Protein AF-A0A149ZVD3-F1 (afdb_monomer_lite)

Structure (mmCIF, N/CA/C/O backbone):
data_AF-A0A149ZVD3-F1
#
_entry.id   AF-A0A149ZVD3-F1
#
loop_
_atom_site.group_PDB
_atom_site.id
_atom_site.type_symbol
_atom_site.label_atom_id
_atom_site.label_alt_id
_atom_site.label_comp_id
_atom_site.label_asym_id
_atom_site.label_entity_id
_atom_site.label_seq_id
_atom_site.pdbx_PDB_ins_code
_atom_site.Cartn_x
_atom_site.Cartn_y
_atom_site.Cartn_z
_atom_site.occupancy
_atom_site.B_iso_or_equiv
_atom_site.auth_seq_id
_atom_site.auth_comp_id
_atom_site.auth_asym_id
_atom_site.auth_atom_id
_atom_site.pdbx_PDB_model_num
ATOM 1 N N . MET A 1 1 ? -7.739 13.309 7.918 1.00 50.03 1 MET A N 1
ATOM 2 C CA . MET A 1 1 ? -7.438 12.586 6.662 1.00 50.03 1 MET A CA 1
ATOM 3 C C . MET A 1 1 ? -6.380 13.305 5.837 1.00 50.03 1 MET A C 1
ATOM 5 O O . MET A 1 1 ? -5.270 12.806 5.816 1.00 50.03 1 MET A O 1
ATOM 9 N N . LEU A 1 2 ? -6.646 14.483 5.256 1.00 46.22 2 LEU A N 1
ATOM 10 C CA . LEU A 1 2 ? -5.664 15.193 4.413 1.00 46.22 2 LEU A CA 1
ATOM 11 C C . LEU A 1 2 ? -4.349 15.542 5.130 1.00 46.22 2 LEU A C 1
ATOM 13 O O . LEU A 1 2 ? -3.290 15.302 4.576 1.00 46.22 2 LEU A O 1
ATOM 17 N N . LEU A 1 3 ? -4.395 16.013 6.383 1.00 47.84 3 LEU A N 1
ATOM 18 C CA . LEU A 1 3 ? -3.178 16.316 7.158 1.00 47.84 3 LEU A CA 1
ATOM 19 C C . LEU A 1 3 ? -2.348 15.072 7.502 1.00 47.84 3 LEU A C 1
ATOM 21 O O . LEU A 1 3 ? -1.127 15.138 7.523 1.00 47.84 3 LEU A O 1
ATOM 25 N N . ALA A 1 4 ? -3.003 13.933 7.737 1.00 51.69 4 ALA A N 1
ATOM 26 C CA . ALA A 1 4 ? -2.318 12.668 7.999 1.00 51.69 4 ALA A CA 1
ATOM 27 C C . ALA A 1 4 ? -1.672 12.112 6.719 1.00 51.69 4 ALA A C 1
ATOM 29 O O . ALA A 1 4 ? -0.552 11.615 6.757 1.00 51.69 4 ALA A O 1
ATOM 30 N N . MET A 1 5 ? -2.350 12.270 5.578 1.00 53.78 5 MET A N 1
ATOM 31 C CA . MET A 1 5 ? -1.817 11.938 4.257 1.00 53.78 5 MET A CA 1
ATOM 32 C C . MET A 1 5 ? -0.625 12.839 3.901 1.00 53.78 5 MET A C 1
ATOM 34 O O . MET A 1 5 ? 0.402 12.347 3.447 1.00 53.78 5 MET A O 1
ATOM 38 N N . LEU A 1 6 ? -0.726 14.142 4.191 1.00 57.00 6 LEU A N 1
ATOM 39 C CA . LEU A 1 6 ? 0.339 15.119 3.966 1.00 57.00 6 LEU A CA 1
ATOM 40 C C . LEU A 1 6 ? 1.548 14.862 4.872 1.00 57.00 6 LEU A C 1
ATOM 42 O O . LEU A 1 6 ? 2.676 14.956 4.410 1.00 57.00 6 LEU A O 1
ATOM 46 N N . ALA A 1 7 ? 1.322 14.485 6.134 1.00 60.44 7 ALA A N 1
ATOM 47 C CA . ALA A 1 7 ? 2.390 14.110 7.055 1.00 60.44 7 ALA A CA 1
ATOM 48 C C . ALA A 1 7 ? 3.099 12.821 6.611 1.00 60.44 7 ALA A C 1
ATOM 50 O O . ALA A 1 7 ? 4.324 12.775 6.611 1.00 60.44 7 ALA A O 1
ATOM 51 N N . GLY A 1 8 ? 2.351 11.803 6.167 1.00 57.84 8 GLY A N 1
ATOM 52 C CA . GLY A 1 8 ? 2.928 10.575 5.612 1.00 57.84 8 GLY A CA 1
ATOM 53 C C . GLY A 1 8 ? 3.767 10.841 4.360 1.00 57.84 8 GLY A C 1
ATOM 54 O O . GLY A 1 8 ? 4.908 10.397 4.279 1.00 57.84 8 GLY A O 1
ATOM 55 N N . MET A 1 9 ? 3.241 11.644 3.431 1.00 61.22 9 MET A N 1
ATOM 56 C CA . MET A 1 9 ? 3.953 12.070 2.222 1.00 61.22 9 MET A CA 1
ATOM 57 C C . MET A 1 9 ? 5.197 12.906 2.552 1.00 61.22 9 MET A C 1
ATOM 59 O O . MET A 1 9 ? 6.252 12.671 1.978 1.00 61.22 9 MET A O 1
ATOM 63 N N . ALA A 1 10 ? 5.112 13.843 3.500 1.00 59.34 10 ALA A N 1
ATOM 64 C CA . ALA A 1 10 ? 6.228 14.711 3.881 1.00 59.34 10 ALA A CA 1
ATOM 65 C C . ALA A 1 10 ? 7.355 13.957 4.602 1.00 59.34 10 ALA A C 1
ATOM 67 O O . ALA A 1 10 ? 8.525 14.269 4.399 1.00 59.34 10 ALA A O 1
ATOM 68 N N . VAL A 1 11 ? 7.019 12.953 5.419 1.00 61.31 11 VAL A N 1
ATOM 69 C CA . VAL A 1 11 ? 8.009 12.113 6.114 1.00 61.31 11 VAL A CA 1
ATOM 70 C C . VAL A 1 11 ? 8.688 11.133 5.154 1.00 61.31 11 VAL A C 1
ATOM 72 O O . VAL A 1 11 ? 9.877 10.866 5.309 1.00 61.31 11 VAL A O 1
ATOM 75 N N . PHE A 1 12 ? 7.973 10.624 4.145 1.00 55.72 12 PHE A N 1
ATOM 76 C CA . PHE A 1 12 ? 8.529 9.675 3.172 1.00 55.72 12 PHE A CA 1
ATOM 77 C C . PHE A 1 12 ? 9.139 10.320 1.917 1.00 55.72 12 PHE A C 1
ATOM 79 O O . PHE A 1 12 ? 9.937 9.669 1.248 1.00 55.72 12 PHE A O 1
ATOM 86 N N . ALA A 1 13 ? 8.851 11.590 1.623 1.00 56.62 13 ALA A N 1
ATOM 87 C CA . ALA A 1 13 ? 9.493 12.354 0.549 1.00 56.62 13 ALA A CA 1
ATOM 88 C C . ALA A 1 13 ? 11.042 12.364 0.598 1.00 56.62 13 ALA A C 1
ATOM 90 O O . ALA A 1 13 ? 11.671 12.193 -0.446 1.00 56.62 13 ALA A O 1
ATOM 91 N N . PRO A 1 14 ? 11.709 12.516 1.761 1.00 55.31 14 PRO A N 1
ATOM 92 C CA . PRO A 1 14 ? 13.167 12.405 1.816 1.00 55.31 14 PRO A CA 1
ATOM 93 C C . PRO A 1 14 ? 13.670 10.969 1.593 1.00 55.31 14 PRO A C 1
ATOM 95 O O . PRO A 1 14 ? 14.780 10.789 1.102 1.00 55.31 14 PRO A O 1
ATOM 98 N N . LEU A 1 15 ? 12.864 9.944 1.901 1.00 54.66 15 LEU A N 1
ATOM 99 C CA . LEU A 1 15 ? 13.218 8.541 1.646 1.00 54.66 15 LEU A CA 1
ATOM 100 C C . LEU A 1 15 ? 13.127 8.189 0.156 1.00 54.66 15 LEU A C 1
ATOM 102 O O . LEU A 1 15 ? 13.979 7.453 -0.337 1.00 54.66 15 LEU A O 1
ATOM 106 N N . SER A 1 16 ? 12.157 8.746 -0.576 1.00 53.53 16 SER A N 1
ATOM 107 C CA . SER A 1 16 ? 12.087 8.595 -2.036 1.00 53.53 16 SER A CA 1
ATOM 108 C C . SER A 1 16 ? 13.225 9.330 -2.748 1.00 53.53 16 SER A C 1
ATOM 110 O O . SER A 1 16 ? 13.743 8.824 -3.737 1.00 53.53 16 SER A O 1
ATOM 112 N N . MET A 1 17 ? 13.686 10.466 -2.210 1.00 57.19 17 MET A N 1
ATOM 113 C CA . MET A 1 17 ? 14.876 11.162 -2.722 1.00 57.19 17 MET A CA 1
ATOM 114 C C . MET A 1 17 ? 16.188 10.401 -2.480 1.00 57.19 17 MET A C 1
ATOM 116 O O . MET A 1 17 ? 17.122 10.544 -3.264 1.00 57.19 17 MET A O 1
ATOM 120 N N . LEU A 1 18 ? 16.272 9.584 -1.424 1.00 57.47 18 LEU A N 1
ATOM 121 C CA . LEU A 1 18 ? 17.473 8.803 -1.100 1.00 57.47 18 LEU A CA 1
ATOM 122 C C . LEU A 1 18 ? 17.636 7.550 -1.976 1.00 57.47 18 LEU A C 1
ATOM 124 O O . LEU A 1 18 ? 18.741 7.034 -2.115 1.00 57.47 18 LEU A O 1
ATOM 128 N N . VAL A 1 19 ? 16.532 7.054 -2.539 1.00 56.50 19 VAL A N 1
ATOM 129 C CA . VAL A 1 19 ? 16.496 5.863 -3.395 1.00 56.50 19 VAL A CA 1
ATOM 130 C C . VAL A 1 19 ? 16.953 6.155 -4.832 1.00 56.50 19 VAL A C 1
ATOM 132 O O . VAL A 1 19 ? 17.442 5.246 -5.498 1.00 56.50 19 VAL A O 1
ATOM 135 N N . GLY A 1 20 ? 16.912 7.420 -5.263 1.00 51.06 20 GLY A N 1
ATOM 136 C CA . GLY A 1 20 ? 17.352 7.851 -6.593 1.00 51.06 20 GLY A CA 1
ATOM 137 C C . GLY A 1 20 ? 16.368 7.477 -7.709 1.00 51.06 20 GLY A C 1
ATOM 138 O O . GLY A 1 20 ? 15.630 6.496 -7.606 1.00 51.06 20 GLY A O 1
ATOM 139 N N . ASP A 1 21 ? 16.359 8.263 -8.790 1.00 56.59 21 ASP A N 1
ATOM 140 C CA . ASP A 1 21 ? 15.480 8.045 -9.955 1.00 56.59 21 ASP A CA 1
ATOM 141 C C . ASP A 1 21 ? 15.788 6.732 -10.711 1.00 56.59 21 ASP A C 1
ATOM 143 O O . ASP A 1 21 ? 14.945 6.234 -11.453 1.00 56.59 21 ASP A O 1
ATOM 147 N N . ASP A 1 22 ? 16.966 6.139 -10.485 1.00 53.47 22 ASP A N 1
ATOM 148 C CA . ASP A 1 22 ? 17.412 4.872 -11.089 1.00 53.47 22 ASP A CA 1
ATOM 149 C C . ASP A 1 22 ? 16.895 3.615 -10.368 1.00 53.47 22 ASP A C 1
ATOM 151 O O . ASP A 1 22 ? 17.178 2.485 -10.779 1.00 53.47 22 ASP A O 1
ATOM 155 N N . ALA A 1 23 ? 16.162 3.771 -9.265 1.00 58.62 23 ALA A N 1
ATOM 156 C CA . ALA A 1 23 ? 15.634 2.625 -8.548 1.00 58.62 23 ALA A CA 1
ATOM 157 C C . ALA A 1 23 ? 14.587 1.884 -9.380 1.00 58.62 23 ALA A C 1
ATOM 159 O O . ALA A 1 23 ? 13.639 2.477 -9.898 1.00 58.62 23 ALA A O 1
ATOM 160 N N . HIS A 1 24 ? 14.736 0.559 -9.456 1.00 66.94 24 HIS A N 1
ATOM 161 C CA . HIS A 1 24 ? 13.780 -0.317 -10.122 1.00 66.94 24 HIS A CA 1
ATOM 162 C C . HIS A 1 24 ? 12.345 0.023 -9.697 1.00 66.94 24 HIS A C 1
ATOM 164 O O . HIS A 1 24 ? 12.071 0.220 -8.512 1.00 66.94 24 HIS A O 1
ATOM 170 N N . VAL A 1 25 ? 11.428 0.053 -10.669 1.00 69.38 25 VAL A N 1
ATOM 171 C CA . VAL A 1 25 ? 9.986 0.342 -10.513 1.00 69.38 25 VAL A CA 1
ATOM 172 C C . VAL A 1 25 ? 9.360 -0.328 -9.282 1.00 69.38 25 VAL A C 1
ATOM 174 O O . VAL A 1 25 ? 8.495 0.245 -8.625 1.00 69.38 25 VAL A O 1
ATOM 177 N N . GLU A 1 26 ? 9.835 -1.520 -8.934 1.00 67.19 26 GLU A N 1
ATOM 178 C CA . GLU A 1 26 ? 9.428 -2.297 -7.763 1.00 67.19 26 GLU A CA 1
ATOM 179 C C . GLU A 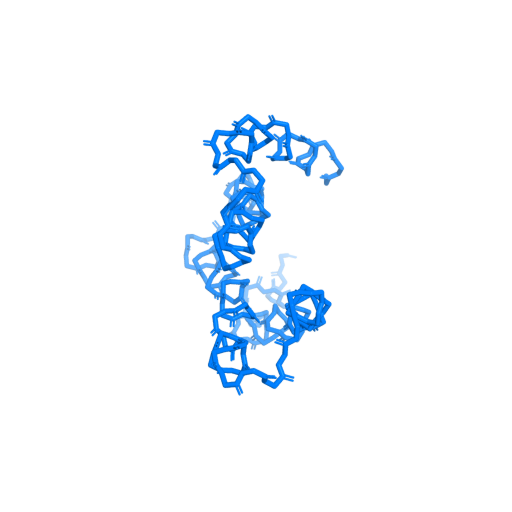1 26 ? 9.733 -1.590 -6.436 1.00 67.19 26 GLU A C 1
ATOM 181 O O . GLU A 1 26 ? 8.877 -1.522 -5.556 1.00 67.19 26 GLU A O 1
ATOM 186 N N . VAL A 1 27 ? 10.929 -1.016 -6.294 1.00 71.06 27 VAL A N 1
ATOM 187 C CA . VAL A 1 27 ? 11.358 -0.286 -5.092 1.00 71.06 27 VAL A CA 1
ATOM 188 C C . VAL A 1 27 ? 10.518 0.975 -4.921 1.00 71.06 27 VAL A C 1
ATOM 190 O O . VAL A 1 27 ? 10.066 1.275 -3.816 1.00 71.06 27 VAL A O 1
ATOM 193 N N . HIS A 1 28 ? 10.253 1.679 -6.023 1.00 70.81 28 HIS A N 1
ATOM 194 C CA . HIS A 1 28 ? 9.407 2.868 -6.017 1.00 70.81 28 HIS A CA 1
ATOM 195 C C . HIS A 1 28 ? 7.959 2.526 -5.629 1.00 70.81 28 HIS A C 1
ATOM 197 O O . HIS A 1 28 ? 7.367 3.196 -4.780 1.00 70.81 28 HIS A O 1
ATOM 203 N N . ALA A 1 29 ? 7.414 1.434 -6.177 1.00 70.06 29 ALA A N 1
ATOM 204 C CA . ALA A 1 29 ? 6.084 0.936 -5.836 1.00 70.06 29 ALA A CA 1
ATOM 205 C C . ALA A 1 29 ? 5.982 0.513 -4.359 1.00 70.06 29 ALA A C 1
ATOM 207 O O . ALA A 1 29 ? 5.013 0.865 -3.685 1.00 70.06 29 ALA A O 1
ATOM 208 N N . LEU A 1 30 ? 6.990 -0.185 -3.824 1.00 73.12 30 LEU A N 1
ATOM 209 C CA . LEU A 1 30 ? 7.021 -0.599 -2.418 1.00 73.12 30 LEU A CA 1
ATOM 210 C C . LEU A 1 30 ? 7.168 0.584 -1.463 1.00 73.12 30 LEU A C 1
ATOM 212 O O . LEU A 1 30 ? 6.492 0.614 -0.436 1.00 73.12 30 LEU A O 1
ATOM 216 N N . LEU A 1 31 ? 8.003 1.576 -1.780 1.00 76.50 31 LEU A N 1
ATOM 217 C CA . LEU A 1 31 ? 8.124 2.792 -0.970 1.00 76.50 31 LEU A CA 1
ATOM 218 C C . LEU A 1 31 ? 6.802 3.556 -0.896 1.00 76.50 31 LEU A C 1
ATOM 220 O O . LEU A 1 31 ? 6.376 3.949 0.191 1.00 76.50 31 LEU A O 1
ATOM 224 N N . MET A 1 32 ? 6.130 3.712 -2.036 1.00 73.00 32 MET A N 1
ATOM 225 C CA . MET A 1 32 ? 4.789 4.292 -2.126 1.00 73.00 32 MET A CA 1
ATOM 226 C C . MET A 1 32 ? 3.764 3.503 -1.304 1.00 73.00 32 MET A C 1
ATOM 228 O O . MET A 1 32 ? 3.038 4.074 -0.490 1.00 73.00 32 MET A O 1
ATOM 232 N N . ALA A 1 33 ? 3.717 2.179 -1.468 1.00 74.38 33 ALA A N 1
ATOM 233 C CA . ALA A 1 33 ? 2.818 1.327 -0.696 1.00 74.38 33 ALA A CA 1
ATOM 234 C C . ALA A 1 33 ? 3.100 1.436 0.812 1.00 74.38 33 ALA A C 1
ATOM 236 O O . ALA A 1 33 ? 2.173 1.518 1.620 1.00 74.38 33 ALA A O 1
ATOM 237 N N . THR A 1 34 ? 4.375 1.508 1.200 1.00 75.81 34 THR A N 1
ATOM 238 C CA . THR A 1 34 ? 4.806 1.644 2.597 1.00 75.81 34 THR A CA 1
ATOM 239 C C . THR A 1 34 ? 4.384 2.974 3.196 1.00 75.81 34 THR A C 1
ATOM 241 O O . THR A 1 34 ? 3.836 2.985 4.296 1.00 75.81 34 THR A O 1
ATOM 244 N N . SER A 1 35 ? 4.597 4.088 2.494 1.00 74.44 35 SER A N 1
ATOM 245 C CA . SER A 1 35 ? 4.255 5.420 3.001 1.00 74.44 35 SER A CA 1
ATOM 246 C C . SER A 1 35 ? 2.746 5.569 3.217 1.00 74.44 35 SER A C 1
ATOM 248 O O . SER A 1 35 ? 2.306 6.042 4.271 1.00 74.44 35 SER A O 1
ATOM 250 N N . MET A 1 36 ? 1.940 5.066 2.275 1.00 72.19 36 MET A N 1
ATOM 251 C CA . MET A 1 36 ? 0.481 5.029 2.394 1.00 72.19 36 MET A CA 1
ATOM 252 C C . MET A 1 36 ? 0.021 4.119 3.540 1.00 72.19 36 MET A C 1
ATOM 254 O O . MET A 1 36 ? -0.810 4.520 4.361 1.00 72.19 36 MET A O 1
ATOM 258 N N . THR A 1 37 ? 0.594 2.917 3.639 1.00 75.62 37 THR A N 1
ATOM 259 C CA . THR A 1 37 ? 0.263 1.948 4.695 1.00 75.62 37 THR A CA 1
ATOM 260 C C . THR A 1 37 ? 0.639 2.475 6.078 1.00 75.62 37 THR A C 1
ATOM 262 O O . THR A 1 37 ? -0.141 2.332 7.020 1.00 75.62 37 THR A O 1
ATOM 265 N N . ALA A 1 38 ? 1.791 3.136 6.213 1.00 76.19 38 ALA A N 1
ATOM 266 C CA . ALA A 1 38 ? 2.254 3.725 7.466 1.00 76.19 38 ALA A CA 1
ATOM 267 C C . ALA A 1 38 ? 1.320 4.846 7.940 1.00 76.19 38 ALA A C 1
ATOM 269 O O . ALA A 1 38 ? 0.933 4.869 9.109 1.00 76.19 38 ALA A O 1
ATOM 270 N N . GLY A 1 39 ? 0.887 5.730 7.031 1.00 75.56 39 GLY A N 1
ATOM 271 C CA . GLY A 1 39 ? -0.090 6.776 7.343 1.00 75.56 39 GLY A CA 1
ATOM 272 C C . GLY A 1 39 ? -1.429 6.206 7.824 1.00 75.56 39 GLY A C 1
ATOM 273 O O . GLY A 1 39 ? -1.972 6.654 8.837 1.00 75.56 39 GLY A O 1
ATOM 274 N N . MET A 1 40 ? -1.936 5.173 7.145 1.00 76.19 40 MET A N 1
ATOM 275 C CA . MET A 1 40 ? -3.174 4.486 7.535 1.00 76.19 40 MET A CA 1
ATOM 276 C C . MET A 1 40 ? -3.038 3.737 8.864 1.00 76.19 40 MET A C 1
ATOM 278 O O . MET A 1 40 ? -3.920 3.82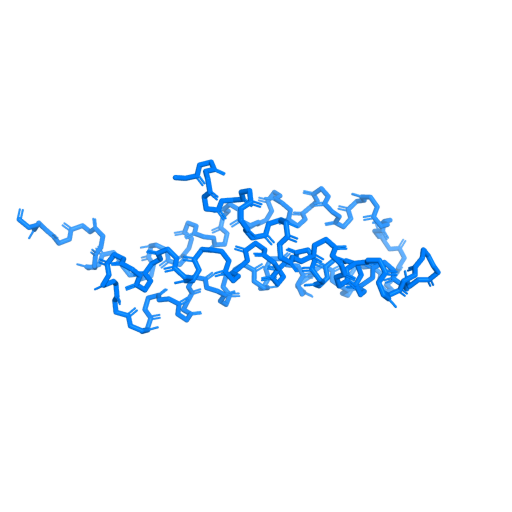7 9.717 1.00 76.19 40 MET A O 1
ATOM 282 N N . THR A 1 41 ? -1.912 3.059 9.075 1.00 77.38 41 THR A N 1
ATOM 283 C CA . THR A 1 41 ? -1.578 2.359 10.321 1.00 77.38 41 THR A CA 1
ATOM 284 C C . THR A 1 41 ? -1.534 3.319 11.502 1.00 77.38 41 THR A C 1
ATOM 286 O O . THR A 1 41 ? -2.201 3.085 12.508 1.00 77.38 41 THR A O 1
ATOM 289 N N . ALA A 1 42 ? -0.821 4.439 11.364 1.00 78.38 42 ALA A N 1
ATOM 290 C CA . ALA A 1 42 ? -0.736 5.465 12.398 1.00 78.38 42 ALA A CA 1
ATOM 291 C C . ALA A 1 42 ? -2.115 6.060 12.726 1.00 78.38 42 ALA A C 1
ATOM 293 O O . ALA A 1 42 ? -2.451 6.273 13.891 1.00 78.38 42 ALA A O 1
ATOM 294 N N . TRP A 1 43 ? -2.950 6.280 11.707 1.00 77.12 43 TRP A N 1
ATOM 295 C CA . TRP A 1 43 ? -4.310 6.778 11.892 1.00 77.12 43 TRP A CA 1
ATOM 296 C C . TRP A 1 43 ? -5.217 5.780 12.624 1.00 77.12 43 TRP A C 1
ATOM 298 O O . TRP A 1 43 ? -5.942 6.165 13.544 1.00 77.12 43 TRP A O 1
ATOM 308 N N . MET A 1 44 ? -5.171 4.500 12.252 1.00 76.56 44 MET A N 1
ATOM 309 C CA . MET A 1 44 ? -5.941 3.449 12.922 1.00 76.56 44 MET A CA 1
ATOM 310 C C . MET A 1 44 ? -5.469 3.224 14.364 1.00 76.56 44 MET A C 1
ATOM 312 O O . MET A 1 44 ? -6.305 3.088 15.260 1.00 76.56 44 MET A O 1
ATOM 316 N N . ALA A 1 45 ? -4.155 3.274 14.604 1.00 80.19 45 ALA A N 1
ATOM 317 C CA . ALA A 1 45 ? -3.576 3.221 15.943 1.00 80.19 45 ALA A CA 1
ATOM 318 C C . ALA A 1 45 ? -4.059 4.398 16.804 1.00 80.19 45 ALA A C 1
ATOM 320 O O . ALA A 1 45 ? -4.493 4.201 17.939 1.00 80.19 45 ALA A O 1
ATOM 321 N N . TRP A 1 46 ? -4.082 5.615 16.248 1.00 83.88 46 TRP A N 1
ATOM 322 C CA . TRP A 1 46 ? -4.611 6.785 16.951 1.00 83.88 46 TRP A CA 1
ATOM 323 C C . TRP A 1 46 ? -6.112 6.655 17.260 1.00 83.88 46 TRP A C 1
ATOM 325 O O . TRP A 1 46 ? -6.559 7.014 18.348 1.00 83.88 46 TRP A O 1
ATOM 335 N N . ARG A 1 47 ? -6.893 6.060 16.352 1.00 80.19 47 ARG A N 1
ATOM 336 C CA . ARG A 1 47 ? -8.314 5.737 16.571 1.00 80.19 47 ARG A CA 1
ATOM 337 C C . ARG A 1 47 ? -8.554 4.522 17.470 1.00 80.19 47 ARG A C 1
ATOM 339 O O . ARG A 1 47 ? -9.703 4.116 17.618 1.00 80.19 47 ARG A O 1
ATOM 346 N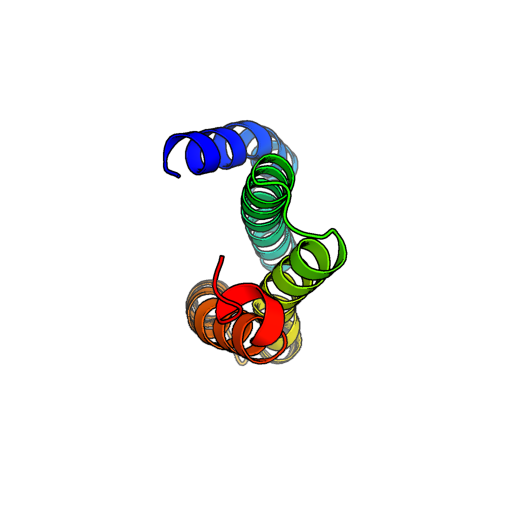 N . ARG A 1 48 ? -7.502 3.946 18.060 1.00 83.31 48 ARG A N 1
ATOM 347 C CA . ARG A 1 48 ? -7.553 2.765 18.933 1.00 83.31 48 ARG A CA 1
ATOM 348 C C . ARG A 1 48 ? -8.239 1.550 18.297 1.00 83.31 48 ARG A C 1
ATOM 350 O O . ARG A 1 48 ? -8.891 0.784 19.000 1.00 83.31 48 ARG A O 1
ATOM 357 N N . HIS A 1 49 ? -8.085 1.367 16.983 1.00 76.88 49 HIS A N 1
ATOM 358 C CA . HIS A 1 49 ? -8.433 0.090 16.356 1.00 76.88 49 HIS A CA 1
ATOM 359 C C . HIS A 1 49 ? -7.549 -1.026 16.923 1.00 76.88 49 HIS A C 1
ATOM 361 O O . HIS A 1 49 ? -6.433 -0.775 17.387 1.00 76.88 49 HIS A O 1
ATOM 367 N N . SER A 1 50 ? -8.045 -2.262 16.894 1.00 81.62 50 SER A N 1
ATOM 368 C CA . SER A 1 50 ? -7.271 -3.405 17.361 1.00 81.62 50 SER A CA 1
ATOM 369 C C . SER A 1 50 ? -6.030 -3.606 16.477 1.00 81.62 50 SER A C 1
ATOM 371 O O . SER A 1 50 ? -6.072 -3.427 15.259 1.00 81.62 50 SER A O 1
ATOM 373 N N . TRP A 1 51 ? -4.898 -3.978 17.084 1.00 79.38 51 TRP A N 1
ATOM 374 C CA . TRP A 1 51 ? -3.672 -4.318 16.345 1.00 79.38 51 TRP A CA 1
ATOM 375 C C . TRP A 1 51 ? -3.900 -5.341 15.222 1.00 79.38 51 TRP A C 1
ATOM 377 O O . TRP A 1 51 ? -3.331 -5.166 14.144 1.00 79.38 51 TRP A O 1
ATOM 387 N N . PRO A 1 52 ? -4.757 -6.361 15.412 1.00 79.50 52 PRO A N 1
ATOM 388 C CA . PRO A 1 52 ? -5.103 -7.278 14.338 1.00 79.50 52 PRO A CA 1
ATOM 389 C C . PRO A 1 52 ? -5.810 -6.601 13.142 1.00 79.50 52 PRO A C 1
ATOM 391 O O . PRO A 1 52 ? -5.489 -6.923 12.001 1.00 79.50 52 PRO A O 1
ATOM 394 N N . ALA A 1 53 ? -6.683 -5.609 13.363 1.00 73.38 53 ALA A N 1
ATOM 395 C CA . ALA A 1 53 ? -7.333 -4.859 12.277 1.00 73.38 53 ALA A CA 1
ATOM 396 C C . ALA A 1 53 ? -6.333 -4.007 11.487 1.00 73.38 53 ALA A C 1
ATOM 398 O O . ALA A 1 53 ? -6.392 -3.917 10.261 1.00 73.38 53 ALA A O 1
ATOM 399 N N . ILE A 1 54 ? -5.379 -3.409 12.202 1.00 79.94 54 ILE A N 1
ATOM 400 C CA . ILE A 1 54 ? -4.288 -2.634 11.609 1.00 79.94 54 ILE A CA 1
ATOM 401 C C . ILE A 1 54 ? -3.418 -3.529 10.720 1.00 79.94 54 ILE A C 1
ATOM 403 O O . ILE A 1 54 ? -3.121 -3.160 9.583 1.00 79.94 54 ILE A O 1
ATOM 407 N N . ALA A 1 55 ? -3.035 -4.706 11.224 1.00 77.62 55 ALA A N 1
ATOM 408 C CA . ALA A 1 55 ? -2.201 -5.655 10.496 1.00 77.62 55 ALA A CA 1
ATOM 409 C C . ALA A 1 55 ? -2.894 -6.181 9.232 1.00 77.62 55 ALA A C 1
ATOM 411 O O . ALA A 1 55 ? -2.275 -6.211 8.173 1.00 77.62 55 ALA A O 1
ATOM 412 N N . GLU A 1 56 ? -4.177 -6.540 9.309 1.00 77.19 56 GLU A N 1
ATOM 413 C CA . GLU A 1 56 ? -4.935 -7.022 8.148 1.00 77.19 56 GLU A CA 1
ATOM 414 C C . GLU A 1 56 ? -5.113 -5.952 7.074 1.00 77.19 56 GLU A C 1
ATOM 416 O O . GLU A 1 56 ? -4.948 -6.234 5.887 1.00 77.19 56 GLU A O 1
ATOM 421 N N . MET A 1 57 ? -5.395 -4.712 7.477 1.00 77.44 57 MET A N 1
ATOM 422 C CA . MET A 1 57 ? -5.508 -3.603 6.536 1.00 77.44 57 MET A CA 1
ATOM 423 C C . MET A 1 57 ? -4.166 -3.317 5.851 1.00 77.44 57 MET A C 1
ATOM 425 O O . MET A 1 57 ? -4.119 -3.147 4.634 1.00 77.44 57 MET A O 1
ATOM 429 N N . GLY A 1 58 ? -3.061 -3.323 6.605 1.00 78.69 58 GLY A N 1
ATOM 430 C CA . GLY A 1 58 ? -1.726 -3.173 6.028 1.00 78.69 58 GLY A CA 1
ATOM 431 C C . GLY A 1 58 ? -1.349 -4.327 5.096 1.00 78.69 58 GLY A C 1
ATOM 432 O O . GLY A 1 58 ? -0.801 -4.093 4.019 1.00 78.69 58 GLY A O 1
ATOM 433 N N . LEU A 1 59 ? -1.713 -5.560 5.458 1.00 79.62 59 LEU A N 1
ATOM 434 C CA . LEU A 1 59 ? -1.502 -6.742 4.625 1.00 79.62 59 LEU A CA 1
ATOM 435 C C . LEU A 1 59 ? -2.280 -6.642 3.307 1.00 79.62 59 LEU A C 1
ATOM 437 O O . LEU A 1 59 ? -1.720 -6.926 2.253 1.00 79.62 59 LEU A O 1
ATOM 441 N N . ALA A 1 60 ? -3.541 -6.205 3.347 1.00 80.38 60 ALA A N 1
ATOM 442 C CA . ALA A 1 60 ? -4.370 -6.026 2.157 1.00 80.38 60 ALA A CA 1
ATOM 443 C C . ALA A 1 60 ? -3.792 -4.970 1.202 1.00 80.38 60 ALA A C 1
ATOM 445 O O . ALA A 1 60 ? -3.763 -5.183 -0.011 1.00 80.38 60 ALA A O 1
ATOM 446 N N . MET A 1 61 ? -3.282 -3.862 1.749 1.00 79.00 61 MET A N 1
ATOM 447 C CA . MET A 1 61 ? -2.621 -2.815 0.964 1.00 79.00 61 MET A CA 1
ATOM 448 C C . MET A 1 61 ? -1.334 -3.322 0.301 1.00 79.00 61 MET A C 1
ATOM 450 O O . MET A 1 61 ? -1.105 -3.048 -0.874 1.00 79.00 61 MET A O 1
ATOM 454 N N . TYR A 1 62 ? -0.522 -4.106 1.012 1.00 77.75 62 TYR A N 1
ATOM 455 C CA . TYR A 1 62 ? 0.691 -4.707 0.450 1.00 77.75 62 TYR A CA 1
ATOM 456 C C . TYR A 1 62 ? 0.387 -5.788 -0.597 1.00 77.75 62 TYR A C 1
ATOM 458 O O . TYR A 1 62 ? 1.002 -5.811 -1.665 1.00 77.75 62 TYR A O 1
ATOM 466 N N . LEU A 1 63 ? -0.591 -6.661 -0.330 1.00 79.12 63 LEU A N 1
ATOM 467 C CA . LEU A 1 63 ? -1.003 -7.733 -1.242 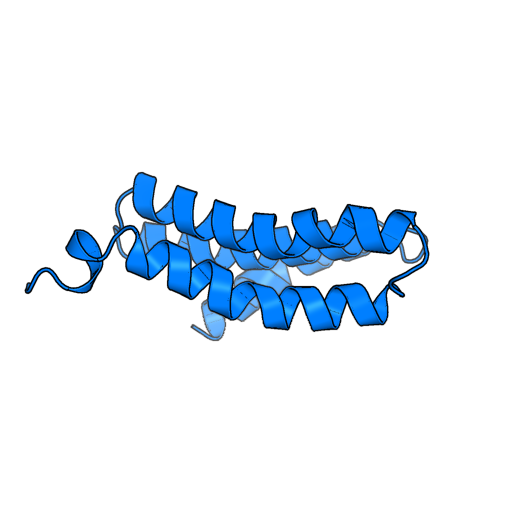1.00 79.12 63 LEU A CA 1
ATOM 468 C C . LEU A 1 63 ? -1.461 -7.199 -2.601 1.00 79.12 63 LEU A C 1
ATOM 470 O O . LEU A 1 63 ? -1.151 -7.812 -3.622 1.00 79.12 63 LEU A O 1
ATOM 474 N N . ALA A 1 64 ? -2.140 -6.049 -2.625 1.00 79.75 64 ALA A N 1
ATOM 475 C CA . ALA A 1 64 ? -2.593 -5.409 -3.858 1.00 79.75 64 ALA A CA 1
ATOM 476 C C . ALA A 1 64 ? -1.448 -5.110 -4.844 1.00 79.75 64 ALA A C 1
ATOM 478 O O . ALA A 1 64 ? -1.654 -5.186 -6.053 1.00 79.75 64 ALA A O 1
ATOM 479 N N . PHE A 1 65 ? -0.244 -4.823 -4.340 1.00 75.50 65 PHE A N 1
ATOM 480 C CA . PHE A 1 65 ? 0.943 -4.577 -5.162 1.00 75.50 65 PHE A CA 1
ATOM 481 C C . PHE A 1 65 ? 1.773 -5.844 -5.391 1.00 75.50 65 PHE A C 1
ATOM 483 O O . PHE A 1 65 ? 2.194 -6.101 -6.516 1.00 75.50 65 PHE A O 1
ATOM 490 N N . VAL A 1 66 ? 1.960 -6.679 -4.362 1.00 80.44 66 VAL A N 1
ATOM 491 C CA . VAL A 1 66 ? 2.781 -7.902 -4.455 1.00 80.44 66 VAL A CA 1
ATOM 492 C C . VAL A 1 66 ? 2.221 -8.895 -5.481 1.00 80.44 66 VAL A C 1
ATOM 494 O O . VAL A 1 66 ? 2.987 -9.514 -6.216 1.00 80.44 66 VAL A O 1
ATOM 497 N N . VAL A 1 67 ? 0.894 -9.015 -5.599 1.00 82.50 67 VAL A N 1
ATOM 498 C CA . VAL A 1 67 ? 0.245 -9.893 -6.596 1.00 82.50 67 VAL A CA 1
ATOM 499 C C . VAL A 1 67 ? 0.512 -9.440 -8.041 1.00 82.50 67 VAL A C 1
ATOM 501 O O . VAL A 1 67 ? 0.422 -10.248 -8.965 1.00 82.50 67 VAL A O 1
ATOM 504 N N . LEU A 1 68 ? 0.887 -8.174 -8.252 1.00 78.00 68 LEU A N 1
ATOM 505 C CA . LEU A 1 68 ? 1.168 -7.609 -9.574 1.00 78.00 68 LEU A CA 1
ATOM 506 C C . LEU A 1 68 ? 2.649 -7.693 -9.982 1.00 78.00 68 LEU A C 1
ATOM 508 O O . LEU A 1 68 ? 2.970 -7.424 -11.140 1.00 78.00 68 LEU A O 1
ATOM 512 N N . PHE A 1 69 ? 3.544 -8.134 -9.090 1.00 77.56 69 PHE A N 1
ATOM 513 C CA . PHE A 1 69 ? 4.964 -8.332 -9.412 1.00 77.56 69 PHE A CA 1
ATOM 514 C C . PHE A 1 69 ? 5.227 -9.499 -10.372 1.00 77.56 69 PHE A C 1
ATOM 516 O O . PHE A 1 69 ? 5.986 -9.304 -11.318 1.00 77.56 69 PHE A O 1
ATOM 523 N N . PRO A 1 70 ? 4.582 -10.678 -10.250 1.00 82.81 70 PRO A N 1
ATOM 524 C CA . PRO A 1 70 ? 4.766 -11.735 -11.242 1.00 82.81 70 PRO A CA 1
ATOM 525 C C . PRO A 1 70 ? 4.376 -11.304 -12.675 1.00 82.81 70 PRO A C 1
ATOM 527 O O . PRO A 1 70 ? 5.166 -11.547 -13.587 1.00 82.81 70 PRO A O 1
ATOM 530 N N . PRO A 1 71 ? 3.239 -10.609 -12.916 1.00 78.88 71 PRO A N 1
ATOM 531 C CA . PRO A 1 71 ? 2.935 -10.007 -14.220 1.00 78.88 71 PRO A CA 1
ATOM 532 C C . PRO A 1 71 ? 3.981 -9.001 -14.720 1.00 78.88 71 PRO A C 1
ATOM 534 O O . PRO A 1 71 ? 4.279 -8.980 -15.915 1.00 78.88 71 PRO A O 1
ATOM 537 N N . LEU A 1 72 ? 4.543 -8.183 -13.822 1.00 79.38 72 LEU A N 1
ATOM 538 C CA . LEU A 1 72 ? 5.614 -7.234 -14.143 1.00 79.38 72 LEU A CA 1
ATOM 539 C C . LEU A 1 72 ? 6.884 -7.968 -14.604 1.00 79.38 72 LEU A C 1
ATOM 541 O O . LEU A 1 72 ? 7.426 -7.641 -15.655 1.00 79.38 72 LEU A O 1
ATOM 545 N N . TRP A 1 73 ? 7.322 -9.001 -13.875 1.00 80.56 73 TRP A N 1
ATOM 546 C CA . TRP A 1 73 ? 8.505 -9.803 -14.225 1.00 80.56 73 TRP A CA 1
ATOM 547 C C . TRP A 1 73 ? 8.354 -10.557 -15.545 1.00 80.56 73 TRP A C 1
ATOM 549 O O . TRP A 1 73 ? 9.325 -10.738 -16.274 1.00 80.56 73 TRP A O 1
ATOM 559 N N . LEU A 1 74 ? 7.129 -10.971 -15.871 1.00 84.00 74 LEU A N 1
ATOM 560 C CA . LEU A 1 74 ? 6.798 -11.600 -17.149 1.00 84.00 74 LEU A CA 1
ATOM 561 C C . LEU A 1 74 ? 6.737 -10.595 -18.315 1.00 84.00 74 LEU A C 1
ATOM 563 O O . LEU A 1 74 ? 6.489 -11.001 -19.449 1.00 84.00 74 LEU A O 1
ATOM 567 N N . GLY A 1 75 ? 6.933 -9.296 -18.055 1.00 79.12 75 GLY A N 1
ATOM 568 C CA . GLY A 1 75 ? 6.844 -8.231 -19.057 1.00 79.12 75 GLY A CA 1
ATOM 569 C C . GLY A 1 75 ? 5.420 -7.964 -19.552 1.00 79.12 75 GLY A C 1
ATOM 570 O O . GLY A 1 75 ? 5.236 -7.267 -20.547 1.00 79.12 75 GLY A O 1
ATOM 571 N N . LEU A 1 76 ? 4.405 -8.515 -18.876 1.00 79.88 76 LEU A N 1
ATOM 572 C CA . LEU A 1 76 ? 2.988 -8.338 -19.214 1.00 79.88 76 LEU A CA 1
ATOM 573 C C . LEU A 1 76 ? 2.439 -6.998 -18.709 1.00 79.88 76 LEU A C 1
ATOM 575 O O . LEU A 1 76 ? 1.373 -6.561 -19.142 1.00 79.88 76 LEU A O 1
ATOM 579 N N . LEU A 1 77 ? 3.153 -6.363 -17.780 1.00 78.44 77 LEU A N 1
ATOM 580 C CA . LEU A 1 77 ? 2.778 -5.110 -17.144 1.00 78.44 77 LEU A CA 1
ATOM 581 C C . LEU A 1 77 ? 3.923 -4.102 -17.280 1.00 78.44 77 LEU A C 1
ATOM 583 O O . LEU A 1 77 ? 5.074 -4.434 -17.017 1.00 78.44 77 LEU A O 1
ATOM 587 N N . SER A 1 78 ? 3.615 -2.866 -17.667 1.00 79.00 78 SER A N 1
ATOM 588 C CA . SER A 1 78 ? 4.555 -1.745 -17.559 1.00 79.00 78 SER A CA 1
ATOM 589 C C . SER A 1 78 ? 4.559 -1.186 -16.132 1.00 79.00 78 SER A C 1
ATOM 591 O O . SER A 1 78 ? 3.624 -1.429 -15.368 1.00 79.00 78 SER A O 1
ATOM 593 N N . GLY A 1 79 ? 5.576 -0.397 -15.766 1.00 72.88 79 GLY A N 1
ATOM 594 C CA . GLY A 1 79 ? 5.615 0.275 -14.459 1.00 72.88 79 GLY A CA 1
ATOM 595 C C . GLY A 1 79 ? 4.395 1.168 -14.205 1.00 72.88 79 GLY A C 1
ATOM 596 O O . GLY A 1 79 ? 3.795 1.103 -13.135 1.00 72.88 79 GLY A O 1
ATOM 597 N N . ASP A 1 80 ? 3.940 1.906 -15.219 1.00 75.25 80 ASP A N 1
ATOM 598 C CA . ASP A 1 80 ? 2.707 2.701 -15.125 1.00 75.25 80 ASP A CA 1
ATOM 599 C C . ASP A 1 80 ? 1.459 1.817 -14.970 1.00 75.25 80 ASP A C 1
ATOM 601 O O . ASP A 1 80 ? 0.549 2.128 -14.197 1.00 75.25 80 ASP A O 1
ATOM 605 N N . GLY A 1 81 ? 1.433 0.671 -15.661 1.00 78.06 81 GLY A N 1
ATOM 606 C CA . GLY A 1 81 ? 0.371 -0.326 -15.539 1.00 78.06 81 GLY A CA 1
ATOM 607 C C . GLY A 1 81 ? 0.306 -0.948 -14.143 1.00 78.06 81 GLY A C 1
ATOM 608 O O . GLY A 1 81 ? -0.787 -1.107 -13.605 1.00 78.06 81 GLY A O 1
ATOM 609 N N . LEU A 1 82 ? 1.459 -1.229 -13.527 1.00 76.62 82 LEU A N 1
ATOM 610 C CA . LEU A 1 82 ? 1.579 -1.692 -12.140 1.00 76.62 82 LEU A CA 1
ATOM 611 C C . LEU A 1 82 ? 0.976 -0.682 -11.170 1.00 76.62 82 LEU A C 1
ATOM 613 O O . LEU A 1 82 ? 0.201 -1.054 -10.291 1.00 76.62 82 LEU A O 1
ATOM 617 N N . MET A 1 83 ? 1.304 0.595 -11.349 1.00 75.12 83 MET A N 1
ATOM 618 C CA . MET A 1 83 ? 0.819 1.661 -10.481 1.00 75.12 83 MET A CA 1
ATOM 619 C C . MET A 1 83 ? -0.699 1.802 -10.571 1.00 75.12 83 MET A C 1
ATOM 621 O O . MET A 1 83 ? -1.371 1.827 -9.538 1.00 75.12 83 MET A O 1
ATOM 625 N N . LEU A 1 84 ? -1.256 1.839 -11.784 1.00 79.88 84 LEU A N 1
ATOM 626 C CA . LEU A 1 84 ? -2.702 1.939 -11.978 1.00 79.88 84 LEU A CA 1
ATOM 627 C C . LEU A 1 84 ? -3.422 0.693 -11.444 1.00 79.88 84 LEU A C 1
ATOM 629 O O . LEU A 1 84 ? -4.375 0.808 -10.673 1.00 79.88 84 LEU A O 1
ATOM 633 N N . ALA A 1 85 ? -2.946 -0.497 -11.817 1.00 78.94 85 ALA A N 1
ATOM 634 C CA . ALA A 1 85 ? -3.545 -1.757 -11.401 1.00 78.94 85 ALA A CA 1
ATOM 635 C C . ALA A 1 85 ? -3.478 -1.933 -9.882 1.00 78.94 85 ALA A C 1
ATOM 637 O O . ALA A 1 85 ? -4.476 -2.330 -9.293 1.00 78.94 85 ALA A O 1
ATOM 638 N N . GLY A 1 86 ? -2.363 -1.573 -9.239 1.00 78.38 86 GLY A N 1
ATOM 639 C CA . GLY A 1 86 ? -2.198 -1.655 -7.787 1.00 78.38 86 GLY A CA 1
ATOM 640 C C . GLY A 1 86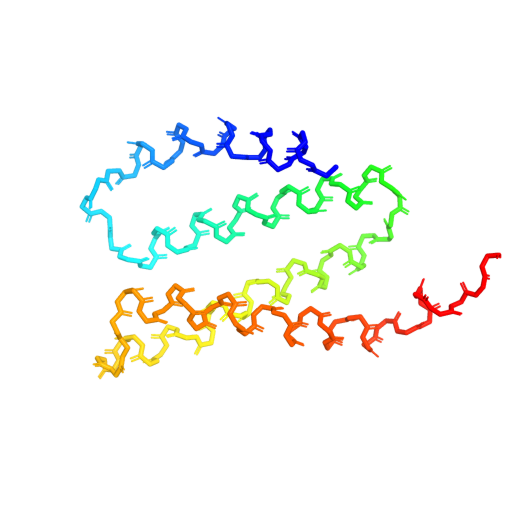 ? -3.217 -0.797 -7.047 1.00 78.38 86 GLY A C 1
ATOM 641 O O . GLY A 1 86 ? -3.869 -1.281 -6.126 1.00 78.38 86 GLY A O 1
ATOM 642 N N . HIS A 1 87 ? -3.455 0.436 -7.505 1.00 79.19 87 HIS A N 1
ATOM 643 C CA . HIS A 1 87 ? -4.487 1.305 -6.927 1.00 79.19 87 HIS A CA 1
ATOM 644 C C . HIS A 1 87 ? -5.898 0.745 -7.125 1.00 79.19 87 HIS A C 1
ATOM 646 O O . HIS A 1 87 ? -6.711 0.773 -6.198 1.00 79.19 87 HIS A O 1
ATOM 652 N N . VAL A 1 88 ? -6.188 0.209 -8.313 1.00 82.62 88 VAL A N 1
ATOM 653 C CA . VAL A 1 88 ? -7.486 -0.409 -8.605 1.00 82.62 88 VAL A CA 1
ATOM 654 C C . VAL A 1 88 ? -7.693 -1.672 -7.770 1.00 82.62 88 VAL A C 1
ATOM 656 O O . VAL A 1 88 ? -8.802 -1.873 -7.288 1.00 82.62 88 VAL A O 1
ATOM 659 N N . LEU A 1 89 ? -6.653 -2.487 -7.554 1.00 78.44 89 LEU A N 1
ATOM 660 C CA . LEU A 1 89 ? -6.703 -3.709 -6.741 1.00 78.44 89 LEU A CA 1
ATOM 661 C C . LEU A 1 89 ? -6.750 -3.421 -5.237 1.00 78.44 89 LEU A C 1
ATOM 663 O O . LEU A 1 89 ? -7.287 -4.221 -4.470 1.00 78.44 89 LEU A O 1
ATOM 667 N N . MET A 1 90 ? -6.217 -2.279 -4.806 1.00 79.25 90 MET A N 1
ATOM 668 C CA . MET A 1 90 ? -6.200 -1.891 -3.399 1.00 79.25 90 MET A CA 1
ATOM 669 C C . MET A 1 90 ? -7.620 -1.708 -2.852 1.00 79.25 90 MET A C 1
ATOM 671 O O . MET A 1 90 ? -7.903 -2.134 -1.737 1.00 79.25 90 MET A O 1
ATOM 675 N N . LEU A 1 91 ? -8.545 -1.166 -3.652 1.00 75.25 91 LEU A N 1
ATOM 676 C CA . LEU A 1 91 ? -9.951 -0.999 -3.263 1.00 75.25 91 LEU A CA 1
ATOM 677 C C . LEU A 1 91 ? -10.669 -2.329 -2.943 1.00 75.25 91 LEU A C 1
ATOM 679 O O . LEU A 1 91 ? -11.205 -2.453 -1.839 1.00 75.25 91 LEU A O 1
ATOM 683 N N . PRO A 1 92 ? -10.690 -3.343 -3.832 1.00 76.62 92 PRO A N 1
ATOM 684 C CA . PRO A 1 92 ? -11.281 -4.637 -3.525 1.00 76.62 92 PRO A CA 1
ATOM 685 C C . PRO A 1 92 ? -10.505 -5.386 -2.440 1.00 76.62 92 PRO A C 1
ATOM 687 O O . PRO A 1 92 ? -11.141 -6.053 -1.630 1.00 76.62 92 PRO A O 1
ATOM 690 N N . ALA A 1 93 ? -9.176 -5.253 -2.350 1.00 76.38 93 ALA A N 1
ATOM 691 C CA . ALA A 1 93 ? -8.404 -5.869 -1.269 1.00 76.38 93 ALA A CA 1
ATOM 692 C C . ALA A 1 93 ? -8.805 -5.312 0.109 1.00 76.38 93 ALA A C 1
ATOM 694 O O . ALA A 1 93 ? -9.071 -6.075 1.039 1.00 76.38 93 ALA A O 1
ATOM 695 N N . MET A 1 94 ? -8.932 -3.988 0.228 1.00 74.00 94 MET A N 1
ATOM 696 C CA . MET A 1 94 ? -9.441 -3.340 1.438 1.00 74.00 94 MET A CA 1
ATOM 697 C C . MET A 1 94 ? -10.890 -3.741 1.727 1.00 74.00 94 MET A C 1
ATOM 699 O O . MET A 1 94 ? -11.230 -4.004 2.879 1.00 74.00 94 MET A O 1
ATOM 703 N N . ALA A 1 95 ? -11.737 -3.840 0.697 1.00 73.88 95 ALA A N 1
ATOM 704 C CA . ALA A 1 95 ? -13.106 -4.318 0.858 1.00 73.88 95 ALA A CA 1
ATOM 705 C C . ALA A 1 95 ? -13.132 -5.754 1.403 1.00 73.88 95 ALA A C 1
ATOM 707 O O . ALA A 1 95 ? -13.862 -6.024 2.348 1.00 73.88 95 ALA A O 1
ATOM 708 N N . VAL A 1 96 ? -12.302 -6.663 0.885 1.00 76.00 96 VAL A N 1
ATOM 709 C CA . VAL A 1 96 ? -12.181 -8.035 1.403 1.00 76.00 96 VAL A CA 1
ATOM 710 C C . VAL A 1 96 ? -11.713 -8.042 2.858 1.00 76.00 96 VAL A C 1
ATOM 712 O O . VAL A 1 96 ? -12.314 -8.749 3.661 1.00 76.00 96 VAL A O 1
ATOM 715 N N . ALA A 1 97 ? -10.724 -7.223 3.230 1.00 72.62 97 ALA A N 1
ATOM 716 C CA . ALA A 1 97 ? -10.278 -7.106 4.622 1.00 72.62 97 ALA A CA 1
ATOM 717 C C . ALA A 1 97 ? -11.407 -6.623 5.553 1.00 72.62 97 ALA A C 1
ATOM 719 O O . ALA A 1 97 ? -11.658 -7.214 6.603 1.00 72.62 97 ALA A O 1
ATOM 720 N N . MET A 1 98 ? -12.174 -5.611 5.134 1.00 69.25 98 MET A N 1
ATOM 721 C CA . MET A 1 98 ? -13.350 -5.141 5.878 1.00 69.25 98 MET A CA 1
ATOM 722 C C . MET A 1 98 ? -14.454 -6.207 5.960 1.00 69.25 98 MET A C 1
ATOM 724 O O . MET A 1 98 ? -15.108 -6.344 6.993 1.00 69.25 98 MET A O 1
ATOM 728 N N . LEU A 1 99 ? -14.658 -6.989 4.893 1.00 69.06 99 LEU A N 1
ATOM 729 C CA . LEU A 1 99 ? -15.625 -8.091 4.858 1.00 69.06 99 LEU A CA 1
ATOM 730 C C . LEU A 1 99 ? -15.161 -9.305 5.679 1.00 69.06 99 LEU A C 1
ATOM 732 O O . LEU A 1 99 ? -16.004 -10.108 6.080 1.00 69.06 99 LEU A O 1
ATOM 736 N N . HIS A 1 100 ? -13.858 -9.450 5.924 1.00 66.81 100 HIS A N 1
ATOM 737 C CA . HIS A 1 100 ? -13.306 -10.482 6.796 1.00 66.81 100 HIS A CA 1
ATOM 738 C C . HIS A 1 100 ? -13.502 -10.125 8.277 1.00 66.81 100 HIS A C 1
ATOM 740 O O . HIS A 1 100 ? -13.808 -11.003 9.078 1.00 66.81 100 HIS A O 1
ATOM 746 N N . ARG A 1 101 ? -13.460 -8.828 8.613 1.00 63.78 101 ARG A N 1
ATOM 747 C CA . ARG A 1 101 ? -13.752 -8.275 9.950 1.00 63.78 101 ARG A CA 1
ATOM 748 C C . ARG A 1 101 ? -15.101 -7.572 10.056 1.00 63.78 101 ARG A C 1
ATOM 750 O O . ARG A 1 101 ? -15.228 -6.552 10.735 1.00 63.78 101 ARG A O 1
ATOM 757 N N . ARG A 1 102 ? -16.146 -8.119 9.428 1.00 56.41 102 ARG A N 1
ATOM 758 C CA . ARG A 1 102 ? -17.505 -7.543 9.524 1.00 56.41 102 ARG A CA 1
ATOM 759 C C . ARG A 1 102 ? -17.937 -7.310 10.969 1.00 56.41 102 ARG A C 1
ATOM 761 O O . ARG A 1 102 ? -18.629 -6.339 11.230 1.00 56.41 102 ARG A O 1
ATOM 768 N N . GLU A 1 103 ? -17.502 -8.154 11.896 1.00 55.59 103 GLU A N 1
ATOM 769 C CA . GLU A 1 103 ? -17.850 -8.059 13.316 1.00 55.59 103 GLU A CA 1
ATOM 770 C C . GLU A 1 103 ? -17.309 -6.785 13.994 1.00 55.59 103 GLU A C 1
ATOM 772 O O . GLU A 1 103 ? -17.974 -6.241 14.870 1.00 55.59 103 GLU A O 1
ATOM 777 N N . GLU A 1 104 ? -16.172 -6.242 13.544 1.00 53.91 104 GLU A N 1
ATOM 778 C CA . GLU A 1 104 ? -15.581 -4.998 14.071 1.00 53.91 104 GLU A CA 1
ATOM 779 C C . GLU A 1 104 ? -16.137 -3.732 13.389 1.00 53.91 104 GLU A C 1
ATOM 781 O O . GLU A 1 104 ? -16.115 -2.657 13.982 1.00 53.91 104 GLU A O 1
ATOM 786 N N . TYR A 1 105 ? -16.656 -3.849 12.158 1.00 53.31 105 TYR A N 1
ATOM 7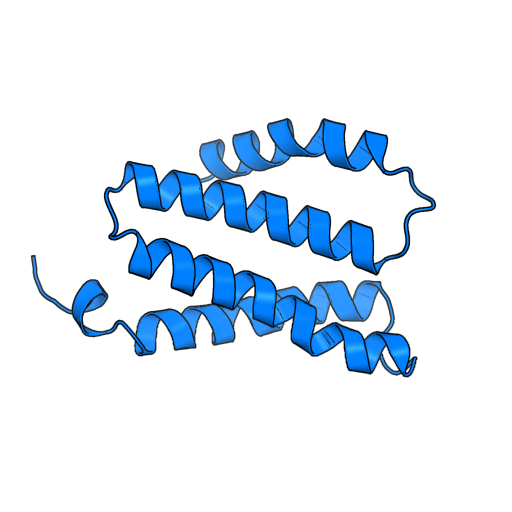87 C CA . TYR A 1 105 ? -17.181 -2.717 11.373 1.00 53.31 105 TYR A CA 1
ATOM 788 C C . TYR A 1 105 ? -18.718 -2.614 11.346 1.00 53.31 105 TYR A C 1
ATOM 790 O O . TYR A 1 105 ? -19.251 -1.545 11.054 1.00 53.31 105 TYR A O 1
ATOM 798 N N . VAL A 1 106 ? -19.434 -3.705 11.633 1.00 54.41 106 VAL A N 1
ATOM 799 C CA . VAL A 1 106 ? -20.910 -3.786 11.675 1.00 54.41 106 VAL A CA 1
ATOM 800 C C . VAL A 1 106 ? -21.421 -3.979 13.112 1.00 54.41 106 VAL A C 1
ATOM 802 O O . VAL A 1 106 ? -22.608 -3.790 13.373 1.00 54.41 106 VAL A O 1
ATOM 805 N N . GLY A 1 107 ? -20.541 -4.303 14.067 1.00 47.47 107 GLY A N 1
ATOM 806 C CA . GLY A 1 107 ? -20.866 -4.323 15.489 1.00 47.47 107 GLY A CA 1
ATOM 807 C C . GLY A 1 107 ? -21.207 -2.919 15.983 1.00 47.47 107 GLY A C 1
ATOM 808 O O . GLY A 1 107 ? -20.319 -2.087 16.155 1.00 47.47 107 GLY A O 1
ATOM 809 N N . ALA A 1 108 ? -22.500 -2.664 16.180 1.00 45.00 108 ALA A N 1
ATOM 810 C CA . ALA A 1 108 ? -23.025 -1.437 16.762 1.00 45.00 108 ALA A CA 1
ATOM 811 C C . ALA A 1 108 ? -22.232 -1.044 18.023 1.00 45.00 108 ALA A C 1
ATOM 813 O O . ALA A 1 108 ? -22.099 -1.840 18.954 1.00 45.00 108 ALA A O 1
ATOM 814 N N . HIS A 1 109 ? -21.694 0.176 18.025 1.00 43.84 109 HIS A N 1
ATOM 815 C CA . HIS A 1 109 ? -21.453 0.918 19.260 1.00 43.84 109 HIS A CA 1
ATOM 816 C C . HIS A 1 109 ? -22.767 1.557 19.701 1.00 43.84 109 HIS A C 1
ATOM 818 O O . HIS A 1 109 ? -23.460 2.112 18.816 1.00 43.84 109 HIS A O 1
#

Secondary structure (DSSP, 8-state):
-HHHHHHHHHHHHHHHHHH-TTS-HHHHHHHHHHHHHHHHHHHHHHTT--HHHHHHHHHHHHHHHHTTHHHHHTTSS-HHHHHHHHHHHHHHHHHHHHHHTHHHHHS--

Sequence (109 aa):
MLLAMLAGMAVFAPLSMLVGDDAHVEVHALLMATSMTAGMTAWMAWRRHSWPAIAEMGLAMYLAFVVLFPPLWLGLLSGDGLMLAGHVLMLPAMAVAMLHRREEYVGAH

Radius of gyration: 15.23 Å; chains: 1; bounding box: 40×28×38 Å

pLDDT: mean 70.28, std 10.93, range [43.84, 84.0]

Foldseek 3Di:
DVVLLVVLCVVLVVVLVVCDPPHDLLVVVVSVLVSVLVSVLVVCVVVVHDPVLSVQLSVLLVCLLVVCVVCVVVVVADSVRSVVSSVVSSVVSNVVSCVVPVCRVVVDD